Protein AF-A0AA41VRM0-F1 (afdb_monomer)

Nearest PDB structures (foldseek):
  5lnl-assembly3_H  TM=4.180E-01  e=9.702E+00  Haemophilus influenzae

pLDDT: mean 82.26, std 18.06, range [40.31, 97.62]

Sequence (92 aa):
NKVAGSFHFAPGKSFHQSGISLFDLLASFQTESYNISHTINHLSFGEEFPGAYNPLDGAHWKQPTAGVYQYFIKVVPTIYTNIRGRKINTNQ

Mean predicted aligned error: 8.57 Å

InterPro domains:
  IPR012936 Endoplasmic reticulum vesicle transporter, C-terminal [PF07970] (1-92)
  IPR045888 Endoplasmic reticulum vesicle transporter [PTHR10984] (1-92)

Secondary structure (DSSP, 8-state):
--SS------SS-----TTS-HHHHHHHH--S-----EEE-----SS--TT---TTTTEEE--SSS----------EEEEE-TT--EEEEE-

Solvent-accessible surface area (backbone atoms only — not comparable to full-atom values): 6563 Å² total; per-residue (Å²): 133,99,66,94,82,85,86,85,89,76,92,79,85,89,67,92,62,84,99,51,70,55,60,74,57,48,73,76,67,59,94,63,85,54,79,74,48,48,65,39,73,70,64,85,56,79,53,88,57,93,86,70,75,50,95,51,46,64,40,70,48,85,48,96,58,70,84,87,89,86,85,90,80,76,84,41,84,43,73,49,66,48,100,84,67,55,72,44,73,27,47,81

Structure (mmCIF, N/CA/C/O backbone):
data_AF-A0AA41VRM0-F1
#
_entry.id   AF-A0AA41VRM0-F1
#
loop_
_atom_site.group_PDB
_atom_site.id
_atom_site.type_symbol
_atom_site.label_atom_id
_atom_site.label_alt_id
_atom_site.label_comp_id
_atom_site.label_asym_id
_atom_site.label_entity_id
_atom_site.label_seq_id
_atom_site.pdbx_PDB_ins_code
_atom_site.Cartn_x
_atom_site.Cartn_y
_atom_site.Cartn_z
_atom_site.occupancy
_atom_site.B_iso_or_equiv
_atom_site.auth_seq_id
_atom_site.auth_comp_id
_atom_site.auth_asym_id
_atom_site.auth_atom_id
_atom_site.pdbx_PDB_model_num
ATOM 1 N N . ASN A 1 1 ? 10.009 7.723 10.488 1.00 81.44 1 ASN A N 1
ATOM 2 C CA . ASN A 1 1 ? 9.179 8.952 10.481 1.00 81.44 1 ASN A CA 1
ATOM 3 C C . 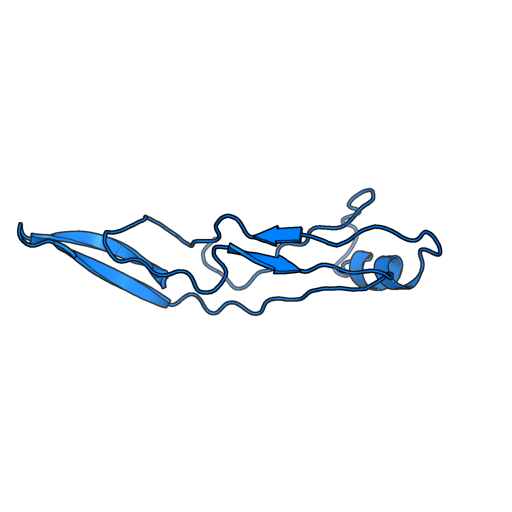ASN A 1 1 ? 7.841 8.679 9.814 1.00 81.44 1 ASN A C 1
ATOM 5 O O . ASN A 1 1 ? 7.830 7.949 8.834 1.00 81.44 1 ASN A O 1
ATOM 9 N N . LYS A 1 2 ? 6.738 9.241 10.334 1.00 89.69 2 LYS A N 1
ATOM 10 C CA . LYS A 1 2 ? 5.404 9.223 9.697 1.00 89.69 2 LYS A CA 1
ATOM 11 C C . LYS A 1 2 ? 5.173 10.559 8.987 1.00 89.69 2 LYS A C 1
ATOM 13 O O . LYS A 1 2 ? 4.473 11.427 9.492 1.00 89.69 2 LYS A O 1
ATOM 18 N N . VAL A 1 3 ? 5.871 10.749 7.877 1.00 93.75 3 VAL A N 1
ATOM 19 C CA . VAL A 1 3 ? 5.858 11.981 7.076 1.00 93.75 3 VAL A CA 1
ATOM 20 C C . VAL A 1 3 ? 5.741 11.607 5.605 1.00 93.75 3 VAL A C 1
ATOM 22 O O . VAL A 1 3 ? 5.986 10.453 5.251 1.00 93.75 3 VAL A O 1
ATOM 25 N N . ALA A 1 4 ? 5.371 12.566 4.757 1.00 93.12 4 ALA A N 1
ATOM 26 C CA . ALA A 1 4 ? 5.361 12.358 3.315 1.00 93.12 4 ALA A CA 1
ATOM 27 C C . ALA A 1 4 ? 6.743 11.890 2.829 1.00 93.12 4 ALA A C 1
ATOM 29 O O . ALA A 1 4 ? 7.775 12.398 3.273 1.00 93.12 4 ALA A O 1
ATOM 30 N N . GLY A 1 5 ? 6.754 10.914 1.927 1.00 91.38 5 GLY A N 1
ATOM 31 C CA . GLY A 1 5 ? 7.977 10.312 1.417 1.00 91.38 5 GLY A CA 1
ATOM 32 C C . GLY A 1 5 ? 7.711 9.447 0.194 1.00 91.38 5 GLY A C 1
ATOM 33 O O . GLY A 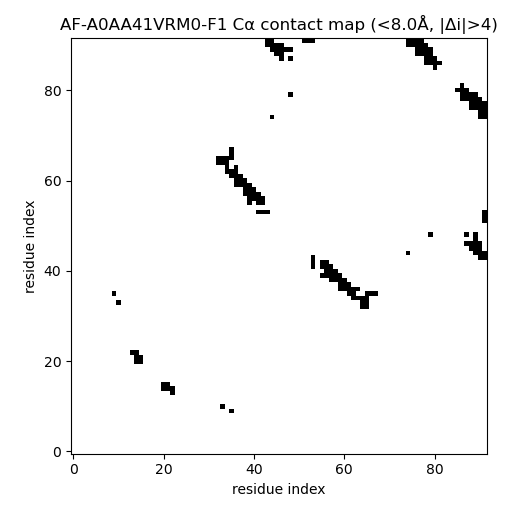1 5 ? 6.565 9.234 -0.198 1.00 91.38 5 GLY A O 1
ATOM 34 N N . SER A 1 6 ? 8.790 8.959 -0.408 1.00 90.69 6 SER A N 1
ATOM 35 C CA . SER A 1 6 ? 8.746 8.018 -1.523 1.00 90.69 6 SER A CA 1
ATOM 36 C C . SER A 1 6 ? 9.831 6.962 -1.349 1.00 90.69 6 SER A C 1
ATOM 38 O O . SER A 1 6 ? 10.862 7.213 -0.723 1.00 90.69 6 SER A O 1
ATOM 40 N N . PHE A 1 7 ? 9.585 5.779 -1.896 1.00 88.00 7 PHE A N 1
ATOM 41 C CA . PHE A 1 7 ? 10.598 4.756 -2.108 1.00 88.00 7 PHE A CA 1
ATOM 42 C C . PHE A 1 7 ? 10.569 4.379 -3.585 1.00 88.00 7 PHE A C 1
ATOM 44 O O . PHE A 1 7 ? 9.530 4.478 -4.237 1.00 88.00 7 PHE A O 1
ATOM 51 N N . HIS A 1 8 ? 11.719 3.970 -4.107 1.00 86.19 8 HIS A N 1
ATOM 52 C CA . HIS A 1 8 ? 11.900 3.707 -5.529 1.00 86.19 8 HIS A CA 1
ATOM 53 C C . HIS A 1 8 ? 12.586 2.358 -5.709 1.00 86.19 8 HIS A C 1
ATOM 55 O O . HIS A 1 8 ? 13.545 2.051 -5.001 1.00 86.19 8 HIS A O 1
ATOM 61 N N . PHE A 1 9 ? 12.103 1.578 -6.672 1.00 84.94 9 PHE A N 1
ATOM 62 C CA . PHE A 1 9 ? 12.755 0.369 -7.162 1.00 84.94 9 PHE A CA 1
ATOM 63 C C . PHE A 1 9 ? 13.147 0.609 -8.615 1.00 84.94 9 PHE A C 1
ATOM 65 O O . PHE A 1 9 ? 12.269 0.799 -9.452 1.00 84.94 9 PHE A O 1
ATOM 72 N N . ALA A 1 10 ? 14.438 0.583 -8.932 1.00 78.12 10 ALA A N 1
ATOM 73 C CA . ALA A 1 10 ? 14.879 0.443 -10.317 1.00 78.12 10 ALA A CA 1
ATOM 74 C C . ALA A 1 10 ? 16.316 -0.096 -10.395 1.00 78.12 10 ALA A C 1
ATOM 76 O O . ALA A 1 10 ? 17.024 -0.133 -9.382 1.00 78.12 10 ALA A O 1
ATOM 77 N N . PRO A 1 11 ? 16.728 -0.577 -11.577 1.00 69.62 11 PRO A N 1
ATOM 78 C CA . PRO A 1 11 ? 18.041 -1.166 -11.774 1.00 69.62 11 PRO A CA 1
ATOM 79 C C . PRO A 1 11 ? 19.143 -0.098 -11.724 1.00 69.62 11 PRO A C 1
ATOM 81 O O . PRO A 1 11 ? 18.966 1.025 -12.185 1.00 69.62 11 PRO A O 1
ATOM 84 N N . GLY A 1 12 ? 20.307 -0.463 -11.181 1.00 64.25 12 GLY A N 1
ATOM 85 C CA . GLY A 1 12 ? 21.489 0.402 -11.132 1.00 64.25 12 GLY A CA 1
ATOM 86 C C . GLY A 1 12 ? 21.911 0.814 -9.720 1.00 64.25 12 GLY A C 1
ATOM 87 O O . GLY A 1 12 ? 21.339 0.393 -8.717 1.00 64.25 12 GLY A O 1
ATOM 88 N N . LYS A 1 13 ? 22.982 1.612 -9.634 1.00 54.09 13 LYS A N 1
ATOM 89 C CA . LYS A 1 13 ? 23.513 2.109 -8.356 1.00 54.09 13 LYS A CA 1
ATOM 90 C C . LYS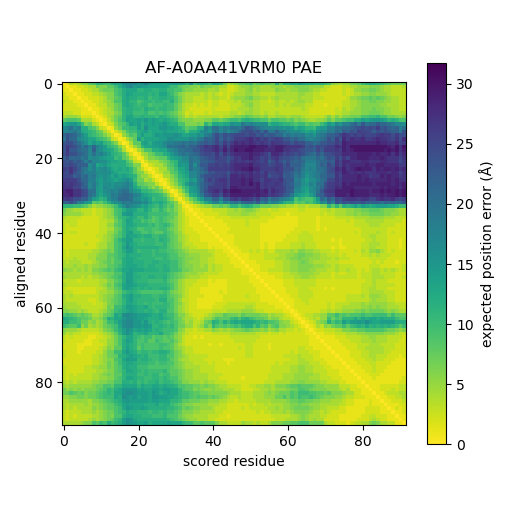 A 1 13 ? 22.734 3.346 -7.918 1.00 54.09 13 LYS A C 1
ATOM 92 O O . LYS A 1 13 ? 22.651 4.322 -8.658 1.00 54.09 13 LYS A O 1
ATOM 97 N N . SER A 1 14 ? 22.230 3.331 -6.690 1.00 52.50 14 SER A N 1
ATOM 98 C CA . SER A 1 14 ? 21.624 4.497 -6.050 1.00 52.50 14 SER A CA 1
ATOM 99 C C . SER A 1 14 ? 22.696 5.552 -5.743 1.00 52.50 14 SER A C 1
ATOM 101 O O . SER A 1 14 ? 23.542 5.333 -4.875 1.00 52.50 14 SER A O 1
ATOM 103 N N . PHE A 1 15 ? 22.662 6.693 -6.437 1.00 46.75 15 PHE A N 1
ATOM 104 C CA . PHE A 1 15 ? 23.472 7.873 -6.117 1.00 46.75 15 PHE A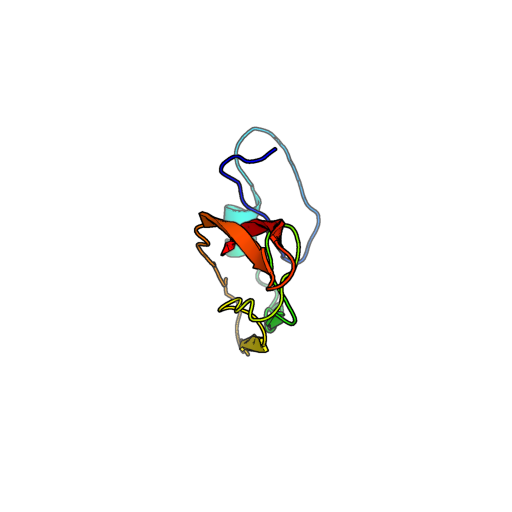 CA 1
ATOM 105 C C . PHE A 1 15 ? 22.607 8.910 -5.401 1.00 46.75 15 PHE A C 1
ATOM 107 O O . PHE A 1 15 ? 21.646 9.426 -5.964 1.00 46.75 15 PHE A O 1
ATOM 114 N N . HIS A 1 16 ? 22.958 9.225 -4.156 1.00 49.59 16 HIS A N 1
ATOM 115 C CA . HIS A 1 16 ? 22.319 10.281 -3.379 1.00 49.59 16 HIS A CA 1
ATOM 116 C C . HIS A 1 16 ? 23.281 11.468 -3.279 1.00 49.59 16 HIS A C 1
ATOM 118 O O . HIS A 1 16 ? 24.098 11.536 -2.361 1.00 49.59 16 HIS A O 1
ATOM 124 N N . GLN A 1 17 ? 23.211 12.395 -4.236 1.00 40.31 17 GLN A N 1
ATOM 125 C CA . GLN A 1 17 ? 23.969 13.644 -4.181 1.00 40.31 17 GLN A CA 1
ATOM 126 C C . GLN A 1 17 ? 23.036 14.832 -4.442 1.00 40.31 17 GLN A C 1
ATOM 128 O O . GLN A 1 17 ? 22.439 14.950 -5.506 1.00 40.31 17 GLN A O 1
ATOM 133 N N . SER A 1 18 ? 22.932 15.710 -3.437 1.00 46.06 18 SER A N 1
ATOM 134 C 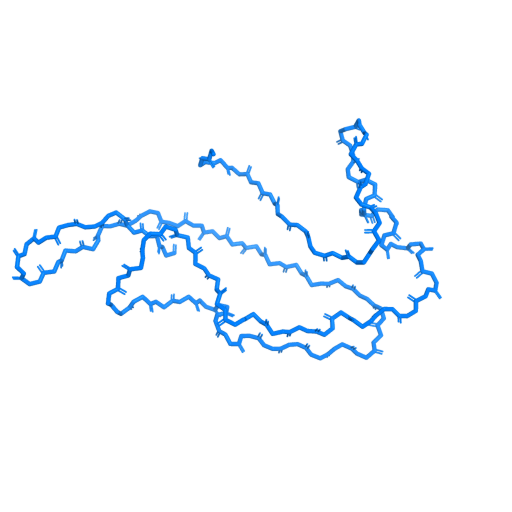CA . SER A 1 18 ? 22.397 17.081 -3.521 1.00 46.06 18 SER A CA 1
ATOM 135 C C . SER A 1 18 ? 20.976 17.253 -4.085 1.00 46.06 18 SER A C 1
ATOM 137 O O . SER A 1 18 ? 20.795 17.803 -5.165 1.00 46.06 18 SER A O 1
ATOM 139 N N . GLY A 1 19 ? 19.960 16.865 -3.301 1.00 50.56 19 GLY A N 1
ATOM 140 C CA . GLY A 1 19 ? 18.595 17.430 -3.366 1.00 50.56 19 GLY A CA 1
ATOM 141 C C . GLY A 1 19 ? 17.761 17.137 -4.619 1.00 50.56 19 GLY A C 1
ATOM 142 O O . GLY A 1 19 ? 16.578 17.463 -4.643 1.00 50.56 19 GLY A O 1
ATOM 143 N N . ILE A 1 20 ? 18.345 16.496 -5.627 1.00 52.03 20 ILE A N 1
ATOM 144 C CA . ILE A 1 20 ? 17.694 16.044 -6.852 1.00 52.03 20 ILE A CA 1
ATOM 145 C C . ILE A 1 20 ? 17.966 14.547 -6.947 1.00 52.03 20 ILE A C 1
ATOM 147 O O . ILE A 1 20 ? 19.120 14.116 -6.972 1.00 52.03 20 ILE A O 1
ATOM 151 N N . SER A 1 21 ? 16.909 13.736 -6.984 1.00 50.69 21 SER A N 1
ATOM 152 C CA . SER A 1 21 ? 17.063 12.320 -7.304 1.00 50.69 21 SER A CA 1
ATOM 153 C C . SER A 1 21 ? 17.438 12.217 -8.781 1.00 50.69 21 SER A C 1
ATOM 155 O O . SER A 1 21 ? 16.577 12.276 -9.654 1.00 50.69 21 SER A O 1
ATOM 157 N N . LEU A 1 22 ? 18.733 12.066 -9.071 1.00 49.00 22 LEU A N 1
ATOM 158 C CA . LEU A 1 22 ? 19.263 11.825 -10.424 1.00 49.00 22 LEU A CA 1
ATOM 159 C C . LEU A 1 22 ? 18.646 10.584 -11.094 1.00 49.00 22 LEU A C 1
ATOM 161 O O . LEU A 1 22 ? 18.824 10.371 -12.288 1.00 49.00 22 LEU A O 1
ATOM 165 N N . PHE A 1 23 ? 17.915 9.778 -10.330 1.00 53.47 23 PHE A N 1
ATOM 166 C CA . PHE A 1 23 ? 17.145 8.636 -10.789 1.00 53.47 23 PHE A CA 1
ATOM 167 C C . PHE A 1 23 ? 16.057 9.003 -11.802 1.00 53.47 23 PHE A C 1
ATOM 169 O O . PHE A 1 23 ? 15.897 8.292 -12.787 1.00 53.47 23 PHE A O 1
ATOM 176 N N . ASP A 1 24 ? 15.371 10.133 -11.601 1.00 51.44 24 ASP A N 1
ATOM 177 C CA . ASP A 1 24 ? 14.299 10.596 -12.498 1.00 51.44 24 ASP A CA 1
ATOM 178 C C . ASP A 1 24 ? 14.863 10.991 -13.876 1.00 51.44 24 ASP A C 1
ATOM 180 O O . ASP A 1 24 ? 14.247 10.791 -14.919 1.00 51.44 24 ASP A O 1
ATOM 184 N N . LEU A 1 25 ? 16.110 11.476 -13.886 1.00 48.53 25 LEU A N 1
ATOM 185 C CA . LEU A 1 25 ? 16.864 11.765 -15.103 1.00 48.53 25 LEU A CA 1
ATOM 186 C C . LEU A 1 25 ? 17.462 10.490 -15.710 1.00 48.53 25 LEU A C 1
ATOM 188 O O . LEU A 1 25 ? 17.283 10.243 -16.894 1.00 48.53 25 LEU A O 1
ATOM 192 N N . LEU A 1 26 ? 18.133 9.629 -14.946 1.00 51.69 26 LEU A N 1
ATOM 193 C CA . LEU A 1 26 ? 18.818 8.454 -15.507 1.00 51.69 26 LEU A CA 1
ATOM 194 C C . LEU A 1 26 ? 17.868 7.348 -15.986 1.00 51.69 26 LEU A C 1
ATOM 196 O O . LEU A 1 26 ? 18.210 6.655 -16.944 1.00 51.69 26 LEU A O 1
ATOM 200 N N . ALA A 1 27 ? 16.668 7.232 -15.407 1.00 53.66 27 ALA A N 1
ATOM 201 C CA . ALA A 1 27 ? 15.614 6.361 -15.931 1.00 53.66 27 ALA A CA 1
ATOM 202 C C . ALA A 1 27 ? 15.195 6.753 -17.363 1.00 53.66 27 ALA A C 1
ATOM 204 O O . ALA A 1 27 ? 14.799 5.891 -18.143 1.00 53.66 27 ALA A O 1
ATOM 205 N N . SER A 1 28 ? 15.342 8.032 -17.732 1.00 49.91 28 SER A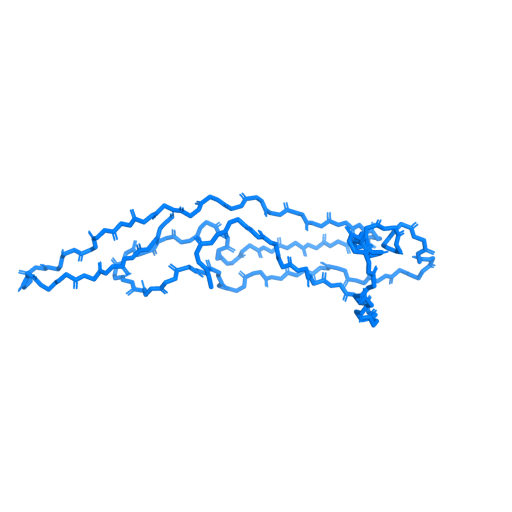 N 1
ATOM 206 C CA . SER A 1 28 ? 15.096 8.519 -19.096 1.00 49.91 28 SER A CA 1
ATOM 207 C C . SER A 1 28 ? 16.270 8.297 -20.068 1.00 49.91 28 SER A C 1
ATOM 209 O O . SER A 1 28 ? 16.068 8.365 -21.278 1.00 49.91 28 SER A O 1
ATOM 211 N N . PHE A 1 29 ? 17.480 7.994 -19.569 1.00 48.94 29 PHE A N 1
ATOM 212 C CA . PHE A 1 29 ? 18.725 7.991 -20.359 1.00 48.94 29 PHE A CA 1
ATOM 213 C C . PHE A 1 29 ? 19.410 6.624 -20.527 1.00 48.94 29 PHE A C 1
ATOM 215 O O . PHE A 1 29 ? 20.450 6.560 -21.182 1.00 48.94 29 PHE A O 1
ATOM 222 N N . GLN A 1 30 ? 18.869 5.522 -19.996 1.00 53.22 30 GLN A N 1
ATOM 223 C CA . GLN A 1 30 ? 19.457 4.197 -20.228 1.00 53.22 30 GLN A CA 1
ATOM 224 C C . GLN A 1 30 ? 18.752 3.447 -21.358 1.00 53.22 30 GLN A C 1
ATOM 226 O O . GLN A 1 30 ? 17.654 2.918 -21.227 1.00 53.22 30 GLN A O 1
ATOM 231 N N . THR A 1 31 ? 19.470 3.394 -22.473 1.00 52.19 31 THR A N 1
ATOM 232 C CA . THR A 1 31 ? 19.224 2.692 -23.738 1.00 52.19 31 THR A CA 1
ATOM 233 C C . THR A 1 31 ? 19.274 1.158 -23.639 1.00 52.19 31 THR A C 1
ATOM 235 O O . THR A 1 31 ? 19.346 0.481 -24.659 1.00 52.19 31 THR A O 1
ATOM 238 N N . GLU A 1 32 ? 19.236 0.600 -22.429 1.00 56.75 32 GLU A N 1
ATOM 239 C CA . GLU A 1 32 ? 19.212 -0.838 -22.154 1.00 56.75 32 GLU A CA 1
ATOM 240 C C . GLU A 1 32 ? 17.781 -1.223 -21.751 1.00 56.75 32 GLU A C 1
ATOM 242 O O . GLU A 1 32 ? 17.204 -0.663 -20.817 1.00 56.75 32 GLU A O 1
ATOM 247 N N . SER A 1 33 ? 17.162 -2.158 -22.472 1.00 66.44 33 SER A N 1
ATOM 248 C CA . SER A 1 33 ? 15.795 -2.592 -22.182 1.00 66.44 33 SER A CA 1
ATOM 249 C C . SER A 1 33 ? 15.757 -3.409 -20.886 1.00 66.44 33 SER A C 1
ATOM 251 O O . SER A 1 33 ? 15.999 -4.618 -20.899 1.00 66.44 33 SER A O 1
ATOM 253 N N . TYR A 1 34 ? 15.447 -2.772 -19.759 1.00 73.31 34 TYR A N 1
ATOM 254 C CA . TYR A 1 34 ? 15.236 -3.477 -18.496 1.00 73.31 34 TYR A CA 1
ATOM 255 C C . TYR A 1 34 ? 13.798 -3.976 -18.370 1.00 73.31 34 TYR A C 1
ATOM 257 O O . TYR A 1 34 ? 12.839 -3.273 -18.693 1.00 73.31 34 TYR A O 1
ATOM 265 N N . ASN A 1 35 ? 13.644 -5.198 -17.858 1.00 81.56 35 ASN A N 1
ATOM 266 C CA . ASN A 1 35 ? 12.332 -5.749 -17.552 1.00 81.56 35 ASN A CA 1
ATOM 267 C C . ASN A 1 35 ? 11.836 -5.191 -16.211 1.00 81.56 35 ASN A C 1
ATOM 269 O O . ASN A 1 35 ? 12.340 -5.569 -15.156 1.00 81.56 35 ASN A O 1
ATOM 273 N N . ILE A 1 36 ? 10.836 -4.312 -16.266 1.00 87.62 36 ILE A N 1
ATOM 274 C CA . ILE A 1 36 ? 10.185 -3.714 -15.087 1.00 87.62 36 ILE A CA 1
ATOM 275 C C . ILE A 1 36 ? 8.873 -4.422 -14.702 1.00 87.62 36 ILE A C 1
ATOM 277 O O . ILE A 1 36 ? 8.093 -3.906 -13.896 1.00 87.62 36 ILE A O 1
ATOM 281 N N . SER A 1 37 ? 8.589 -5.578 -15.311 1.00 92.12 37 SER A N 1
ATOM 282 C CA . SER A 1 37 ? 7.431 -6.395 -14.945 1.00 92.12 37 SER A CA 1
ATOM 283 C C . SER A 1 37 ? 7.541 -6.805 -13.481 1.00 92.12 37 SER A C 1
ATOM 285 O O . SER A 1 37 ? 8.600 -7.253 -13.039 1.00 92.12 37 SER A O 1
ATOM 287 N N . HIS A 1 38 ? 6.458 -6.672 -12.726 1.00 93.75 38 HIS A N 1
ATOM 288 C CA . HIS A 1 38 ? 6.471 -6.943 -11.295 1.00 93.75 38 HIS A CA 1
ATOM 289 C C . HIS A 1 38 ? 5.117 -7.439 -10.797 1.00 93.75 38 HIS A C 1
ATOM 291 O O . HIS A 1 38 ? 4.074 -7.208 -11.408 1.00 93.75 38 HIS A O 1
ATOM 297 N N . THR A 1 39 ? 5.164 -8.107 -9.648 1.00 97.62 39 THR A N 1
ATOM 298 C CA . THR A 1 39 ? 3.995 -8.445 -8.842 1.00 97.62 39 THR A CA 1
ATOM 299 C C . THR A 1 39 ? 4.174 -7.810 -7.473 1.00 97.62 39 THR A C 1
ATOM 301 O O . THR A 1 39 ? 5.187 -8.043 -6.810 1.00 97.62 39 THR A O 1
ATOM 304 N N . ILE A 1 40 ? 3.199 -7.021 -7.037 1.00 97.62 40 ILE A N 1
ATOM 305 C CA . ILE A 1 40 ? 3.119 -6.552 -5.657 1.00 97.62 40 ILE A CA 1
ATOM 306 C C . ILE A 1 40 ? 2.458 -7.677 -4.868 1.00 97.62 40 ILE A C 1
ATOM 308 O O . ILE A 1 40 ? 1.242 -7.812 -4.864 1.00 97.62 40 ILE A O 1
ATOM 312 N N . ASN A 1 41 ? 3.263 -8.542 -4.248 1.00 97.50 41 ASN A N 1
ATOM 313 C CA . ASN A 1 41 ? 2.717 -9.662 -3.474 1.00 97.50 41 ASN A CA 1
ATOM 314 C C . ASN A 1 41 ? 1.913 -9.158 -2.273 1.00 97.50 41 ASN A C 1
ATOM 316 O O . ASN A 1 41 ? 0.818 -9.646 -2.016 1.00 97.50 41 ASN A O 1
ATOM 320 N N . HIS A 1 42 ? 2.470 -8.180 -1.559 1.00 96.56 42 HIS A N 1
ATOM 321 C CA . HIS A 1 42 ? 1.827 -7.541 -0.427 1.00 96.56 42 HIS A CA 1
ATOM 322 C C . HIS A 1 42 ? 2.432 -6.155 -0.182 1.00 96.56 42 HIS A C 1
ATOM 324 O O . HIS A 1 42 ? 3.660 -6.011 -0.207 1.00 96.56 42 HIS A O 1
ATOM 330 N N . LEU A 1 43 ? 1.593 -5.148 0.062 1.00 95.44 43 LEU A N 1
ATOM 331 C CA . LEU A 1 43 ? 2.022 -3.813 0.477 1.00 95.44 43 LEU A CA 1
ATOM 332 C C . LEU A 1 43 ? 1.056 -3.237 1.513 1.00 95.44 43 LEU A C 1
ATOM 334 O O . LEU A 1 43 ? -0.071 -2.871 1.192 1.00 95.44 43 LEU A O 1
ATOM 338 N N . SER A 1 44 ? 1.537 -3.083 2.743 1.00 95.44 44 SER A N 1
ATOM 339 C CA . SER A 1 44 ? 0.756 -2.585 3.874 1.00 95.44 44 SER A CA 1
ATOM 340 C C . SER A 1 44 ? 1.526 -1.546 4.689 1.00 95.44 44 SER A C 1
ATOM 342 O O . SER A 1 44 ? 2.746 -1.394 4.579 1.00 95.44 44 SER A O 1
ATOM 344 N N . PHE A 1 45 ? 0.792 -0.799 5.515 1.00 94.75 45 PHE A N 1
ATOM 345 C CA . PHE A 1 45 ? 1.353 0.198 6.421 1.00 94.75 45 PHE A CA 1
ATOM 346 C C . PHE A 1 45 ? 0.881 -0.078 7.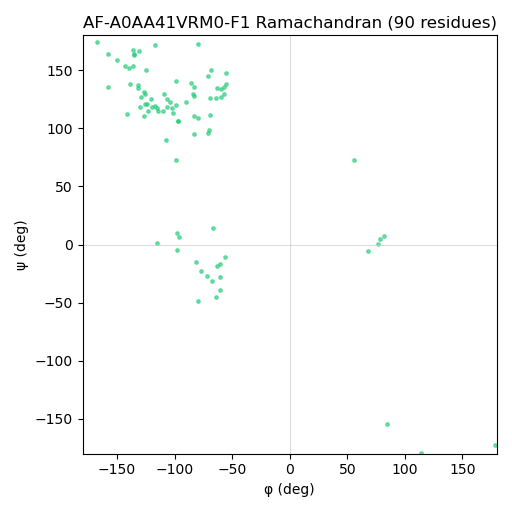851 1.00 94.75 45 PHE A C 1
ATOM 348 O O . PHE A 1 45 ? -0.307 -0.008 8.153 1.00 94.75 45 PHE A O 1
ATOM 355 N N . GLY A 1 46 ? 1.821 -0.305 8.768 1.00 92.12 46 GLY A N 1
ATOM 356 C CA . GLY A 1 46 ? 1.524 -0.555 10.182 1.00 92.12 46 GLY A CA 1
ATOM 357 C C . GLY A 1 46 ? 1.190 -2.012 10.493 1.00 92.12 46 GLY A C 1
ATOM 358 O O . GLY A 1 46 ? 1.681 -2.915 9.828 1.00 92.12 46 GLY A O 1
ATOM 359 N N . GLU A 1 47 ? 0.427 -2.228 11.564 1.00 91.94 47 GLU A N 1
ATOM 360 C CA . GLU A 1 47 ? 0.100 -3.568 12.060 1.00 91.94 47 GLU A CA 1
ATOM 361 C C . GLU A 1 47 ? -1.090 -4.166 11.297 1.00 91.94 47 GLU A C 1
ATOM 363 O O . GLU A 1 47 ? -2.099 -3.489 11.075 1.00 91.94 47 GLU A O 1
ATOM 368 N N . GLU A 1 48 ? -0.973 -5.437 10.910 1.00 91.94 48 GLU A N 1
ATOM 369 C CA . GLU A 1 48 ? -2.055 -6.173 10.258 1.00 91.94 48 GLU A CA 1
ATOM 370 C C . GLU A 1 48 ? -3.224 -6.437 11.212 1.00 91.94 48 GLU A C 1
ATOM 372 O O . GLU A 1 48 ? -3.067 -6.618 12.423 1.00 91.94 48 GLU A O 1
ATOM 377 N N . PHE A 1 49 ? -4.426 -6.509 10.646 1.00 93.69 49 PHE A N 1
ATOM 378 C CA . PHE A 1 49 ? -5.641 -6.817 11.386 1.00 93.69 49 PHE A CA 1
ATOM 379 C C . PHE A 1 49 ? -6.594 -7.683 10.549 1.00 93.69 49 PHE A C 1
ATOM 381 O O . PHE A 1 49 ? -6.566 -7.630 9.317 1.00 93.69 49 PHE A O 1
ATOM 388 N N . PRO A 1 50 ? -7.460 -8.489 11.192 1.00 93.62 50 PRO A N 1
ATOM 389 C CA . PRO A 1 50 ? -8.441 -9.297 10.476 1.00 93.62 50 PRO A CA 1
ATOM 390 C C . PRO A 1 50 ? -9.350 -8.447 9.583 1.00 93.62 50 PRO A C 1
ATOM 392 O O . PRO A 1 50 ? -9.952 -7.481 10.048 1.00 93.62 50 PRO A O 1
ATOM 395 N N . GLY A 1 51 ? -9.475 -8.842 8.315 1.00 91.44 51 GLY A N 1
ATOM 396 C CA . GLY A 1 51 ? -10.282 -8.126 7.325 1.00 91.44 51 GLY A CA 1
ATOM 397 C C . GLY A 1 51 ? -9.588 -6.921 6.686 1.00 91.44 51 GLY A C 1
ATOM 398 O O . GLY A 1 51 ? -10.247 -6.189 5.951 1.00 91.44 51 GLY A O 1
ATOM 399 N N . ALA A 1 52 ? -8.292 -6.705 6.942 1.00 93.62 52 ALA A N 1
ATOM 400 C CA . ALA A 1 52 ? -7.508 -5.720 6.206 1.00 93.62 52 ALA A CA 1
ATOM 401 C C . ALA A 1 52 ? -7.541 -6.017 4.699 1.00 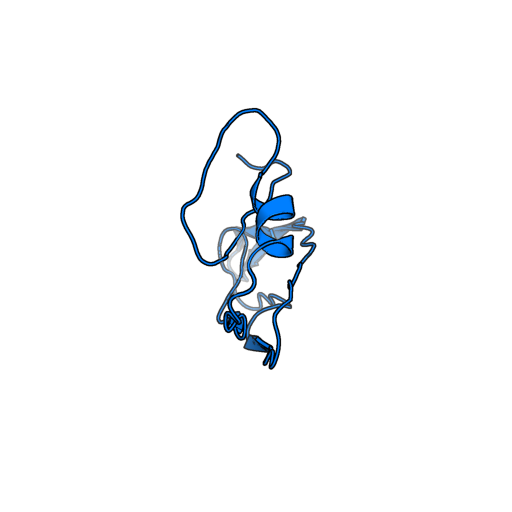93.62 52 ALA A C 1
ATOM 403 O O . ALA A 1 52 ? -7.380 -7.162 4.274 1.00 93.62 52 ALA A O 1
ATOM 404 N N . TYR A 1 53 ? -7.739 -4.969 3.904 1.00 94.31 53 TYR A N 1
ATOM 405 C CA . TYR A 1 53 ? -7.726 -5.028 2.449 1.00 94.31 53 TYR A CA 1
ATOM 406 C C . TYR A 1 53 ? -6.743 -3.982 1.928 1.00 94.31 53 TYR A C 1
ATOM 408 O O . TYR A 1 53 ? -7.008 -2.785 2.038 1.00 94.31 53 TYR A O 1
ATOM 416 N N . ASN A 1 54 ? -5.619 -4.426 1.362 1.00 96.06 54 ASN A N 1
ATOM 417 C CA . ASN A 1 54 ? -4.671 -3.531 0.706 1.00 96.06 54 ASN A CA 1
ATOM 418 C C . ASN A 1 54 ? -4.910 -3.582 -0.812 1.00 96.06 54 ASN A C 1
ATOM 420 O O . ASN A 1 54 ? -4.758 -4.647 -1.412 1.00 96.06 54 ASN A O 1
ATOM 424 N N . PRO A 1 55 ? -5.248 -2.458 -1.468 1.00 96.25 55 PRO A N 1
ATOM 425 C CA . PRO A 1 55 ? -5.662 -2.466 -2.875 1.00 96.25 55 PRO A CA 1
ATOM 426 C C . PRO A 1 55 ? -4.608 -2.946 -3.879 1.00 96.25 55 PRO A C 1
ATOM 428 O O . PRO A 1 55 ? -4.950 -3.242 -5.020 1.00 96.25 55 PRO A O 1
ATOM 431 N N . LEU A 1 56 ? -3.331 -2.954 -3.489 1.00 97.00 56 LEU A N 1
ATOM 432 C CA . LEU A 1 56 ? -2.219 -3.338 -4.357 1.00 97.00 56 LEU A CA 1
ATOM 433 C C . LEU A 1 56 ? -1.778 -4.792 -4.160 1.00 97.00 56 LEU A C 1
ATOM 435 O O . LEU A 1 56 ? -0.930 -5.258 -4.917 1.00 97.00 56 LEU A O 1
ATOM 439 N N . ASP A 1 57 ? -2.343 -5.517 -3.193 1.00 97.12 57 ASP A N 1
ATOM 440 C CA . ASP A 1 57 ? -1.994 -6.919 -2.971 1.00 97.12 57 ASP A CA 1
ATOM 441 C C . ASP A 1 57 ? -2.396 -7.764 -4.190 1.00 97.12 57 ASP A C 1
ATOM 443 O O . ASP A 1 57 ? -3.532 -7.728 -4.664 1.00 97.12 57 ASP A O 1
ATOM 447 N N . GLY A 1 58 ? -1.434 -8.511 -4.727 1.00 97.56 58 GLY A N 1
ATOM 448 C CA . GLY A 1 58 ? -1.589 -9.314 -5.939 1.00 97.56 58 GLY A CA 1
ATOM 449 C C . GLY A 1 58 ? -1.554 -8.524 -7.251 1.00 97.56 58 GLY A C 1
ATOM 450 O O . GLY A 1 58 ? -1.669 -9.139 -8.314 1.00 97.56 58 GLY A O 1
ATOM 451 N N . ALA A 1 59 ? -1.375 -7.197 -7.225 1.00 97.25 59 ALA A N 1
ATOM 452 C CA . ALA A 1 59 ? -1.286 -6.405 -8.449 1.00 97.25 59 ALA A CA 1
ATOM 453 C C . ALA A 1 59 ? -0.107 -6.887 -9.308 1.00 97.25 59 ALA A C 1
ATOM 455 O O . ALA A 1 59 ? 1.027 -6.973 -8.835 1.00 97.25 59 ALA A O 1
ATOM 456 N N . HIS A 1 60 ? -0.376 -7.199 -10.575 1.00 97.12 60 HIS A N 1
ATOM 457 C CA . HIS A 1 60 ? 0.607 -7.747 -11.502 1.00 97.12 60 HIS A CA 1
ATOM 458 C C . HIS A 1 60 ? 0.665 -6.923 -12.780 1.00 97.12 60 HIS A C 1
ATOM 460 O O . HIS A 1 60 ? -0.358 -6.675 -13.420 1.00 97.12 60 HIS A O 1
ATOM 466 N N . TRP A 1 61 ? 1.880 -6.567 -13.181 1.00 95.00 61 TRP A N 1
ATOM 467 C CA . TRP A 1 61 ? 2.135 -5.800 -14.387 1.00 95.00 61 TRP A CA 1
ATOM 468 C C . TRP A 1 61 ? 3.198 -6.479 -15.228 1.00 95.00 61 TRP A C 1
ATOM 470 O O . TRP A 1 61 ? 4.303 -6.761 -14.758 1.00 95.00 61 TRP A O 1
ATOM 480 N N . LYS A 1 62 ? 2.863 -6.705 -16.497 1.00 93.88 62 LYS A N 1
ATOM 481 C CA . LYS A 1 62 ? 3.798 -7.171 -17.512 1.00 93.88 62 LYS A CA 1
ATOM 482 C C . LYS A 1 62 ? 4.123 -6.014 -18.439 1.00 93.88 62 LYS A C 1
ATOM 484 O O . LYS A 1 62 ? 3.240 -5.518 -19.133 1.00 93.88 62 LYS A O 1
ATOM 489 N N . GLN A 1 63 ? 5.391 -5.639 -18.476 1.00 87.19 63 GLN A N 1
ATOM 490 C CA . GLN A 1 63 ? 5.877 -4.550 -19.301 1.00 87.19 63 GLN A CA 1
ATOM 491 C C . GLN A 1 63 ? 6.823 -5.094 -20.388 1.00 87.19 63 GLN A C 1
ATOM 493 O O . GLN A 1 63 ? 7.903 -5.589 -20.063 1.00 87.19 63 GLN A O 1
ATOM 498 N N . PRO A 1 64 ? 6.451 -4.987 -21.679 1.00 79.00 64 PRO A N 1
ATOM 499 C CA . PRO A 1 64 ? 7.290 -5.435 -22.795 1.00 79.00 64 PRO A CA 1
ATOM 500 C C . PRO A 1 64 ? 8.454 -4.492 -23.146 1.00 79.00 64 PRO A C 1
ATOM 502 O O . PRO A 1 64 ? 9.415 -4.927 -23.773 1.00 79.00 64 PRO A O 1
ATOM 505 N N . THR A 1 65 ? 8.361 -3.209 -22.789 1.00 79.25 65 THR A N 1
ATOM 506 C CA . THR A 1 65 ? 9.318 -2.149 -23.163 1.00 79.25 65 THR A CA 1
ATOM 507 C C . THR A 1 65 ? 9.754 -1.331 -21.948 1.00 79.25 65 THR A C 1
ATOM 509 O O . THR A 1 65 ? 9.118 -1.385 -20.905 1.00 79.25 65 THR A O 1
ATOM 512 N N . ALA A 1 66 ? 10.811 -0.525 -22.051 1.00 78.00 66 ALA A N 1
ATOM 513 C CA . ALA A 1 66 ? 11.191 0.369 -20.953 1.00 78.00 66 ALA A CA 1
ATOM 514 C C . ALA A 1 66 ? 10.026 1.298 -20.534 1.00 78.00 66 ALA A C 1
ATOM 516 O O . ALA A 1 66 ? 9.193 1.680 -21.361 1.00 78.00 66 ALA A O 1
ATOM 517 N N . GLY A 1 67 ? 9.955 1.638 -19.246 1.00 80.69 67 GLY A N 1
ATOM 518 C CA . GLY A 1 67 ? 8.884 2.455 -18.677 1.00 80.69 67 GLY A CA 1
ATOM 519 C C . GLY A 1 67 ? 9.020 2.652 -17.166 1.00 80.69 67 GLY A C 1
ATOM 520 O O . GLY A 1 67 ? 10.013 2.245 -16.562 1.00 80.69 67 GLY A O 1
ATOM 521 N N . VAL A 1 68 ? 8.001 3.259 -16.557 1.00 84.81 68 VAL A N 1
ATOM 522 C CA . VAL A 1 68 ? 7.921 3.505 -15.110 1.00 84.81 68 VAL A CA 1
ATOM 523 C C . VAL A 1 68 ? 6.495 3.231 -14.630 1.00 84.81 68 VAL A C 1
ATOM 525 O O . VAL A 1 68 ? 5.535 3.634 -15.284 1.00 84.81 68 VAL A O 1
ATOM 528 N N . TYR A 1 69 ? 6.361 2.578 -13.473 1.00 90.81 69 TYR A N 1
ATOM 529 C CA . TYR A 1 69 ? 5.098 2.473 -12.738 1.00 90.81 69 TYR A CA 1
ATOM 530 C C . TYR A 1 69 ? 5.179 3.310 -11.467 1.00 90.81 69 TYR A C 1
ATOM 532 O O . TYR A 1 69 ? 6.119 3.164 -10.687 1.00 90.81 69 TYR A O 1
ATOM 540 N N . GLN A 1 70 ? 4.182 4.165 -11.248 1.00 92.62 70 GLN A N 1
ATOM 541 C CA . GLN A 1 70 ? 4.120 5.045 -10.087 1.00 92.62 70 GLN A CA 1
ATOM 542 C C . GLN A 1 70 ? 2.802 4.853 -9.338 1.00 92.62 70 GLN A C 1
ATOM 544 O O . GLN A 1 70 ? 1.723 4.921 -9.924 1.00 92.62 70 GLN A O 1
ATOM 549 N N . TYR A 1 71 ? 2.905 4.644 -8.026 1.00 95.12 71 TYR A N 1
ATOM 550 C CA . TYR A 1 71 ? 1.767 4.436 -7.135 1.00 95.12 71 TYR A CA 1
ATOM 551 C C . TYR A 1 71 ? 1.702 5.565 -6.112 1.00 95.12 71 TYR A C 1
ATOM 553 O O . TYR A 1 71 ? 2.626 5.757 -5.321 1.00 95.12 71 TYR A O 1
ATOM 561 N N . PHE A 1 72 ? 0.598 6.307 -6.113 1.00 95.19 72 PHE A N 1
ATOM 562 C CA . PHE A 1 72 ? 0.330 7.343 -5.121 1.00 95.19 72 PHE A CA 1
ATOM 563 C C . PHE A 1 72 ? -0.556 6.763 -4.026 1.00 95.19 72 PHE A C 1
ATOM 565 O O . PHE A 1 72 ? -1.743 6.525 -4.237 1.00 95.19 72 PHE A O 1
ATOM 572 N N . ILE A 1 73 ? 0.034 6.518 -2.858 1.00 95.19 73 ILE A N 1
ATOM 573 C CA . ILE A 1 73 ? -0.651 5.866 -1.742 1.00 95.19 73 ILE A CA 1
ATOM 574 C C . ILE A 1 73 ? -0.952 6.902 -0.665 1.00 95.19 73 ILE A C 1
ATOM 576 O O . ILE A 1 73 ? -0.055 7.587 -0.170 1.00 95.19 73 ILE A O 1
ATOM 580 N N . LYS A 1 74 ? -2.226 6.998 -0.282 1.00 95.75 74 LYS A N 1
ATOM 581 C CA . LYS A 1 74 ? -2.672 7.787 0.866 1.00 95.75 74 LYS A CA 1
ATOM 582 C C . LYS A 1 74 ? -2.920 6.844 2.034 1.00 95.75 74 LYS A C 1
ATOM 584 O O . LYS A 1 74 ? -3.857 6.065 1.988 1.00 95.75 74 LYS A O 1
ATOM 589 N N . VAL A 1 75 ? -2.104 6.963 3.075 1.00 95.25 75 VAL A N 1
ATOM 590 C CA . VAL A 1 75 ? -2.227 6.157 4.295 1.00 95.25 75 VAL A CA 1
ATOM 591 C C . VAL A 1 75 ? -3.132 6.876 5.293 1.00 95.25 75 VAL A C 1
ATOM 593 O O . VAL A 1 75 ? -2.844 8.012 5.685 1.00 95.25 75 VAL A O 1
ATOM 596 N N . VAL A 1 76 ? -4.213 6.225 5.714 1.00 96.00 76 VAL A N 1
ATOM 597 C CA . VAL A 1 76 ? -5.178 6.738 6.691 1.00 96.00 76 VAL A CA 1
ATOM 598 C C . VAL A 1 76 ? -5.052 5.949 8.001 1.00 96.00 76 VAL A C 1
ATOM 600 O O . VAL A 1 76 ? -5.348 4.752 8.036 1.00 96.00 76 VAL A O 1
ATOM 603 N N . PRO A 1 77 ? -4.637 6.590 9.109 1.00 96.06 77 PRO A N 1
ATOM 604 C CA . PRO A 1 77 ? -4.610 5.943 10.417 1.00 96.06 77 PRO A CA 1
ATOM 605 C C . PRO A 1 77 ? -6.014 5.542 10.877 1.00 96.06 77 PRO A C 1
ATOM 60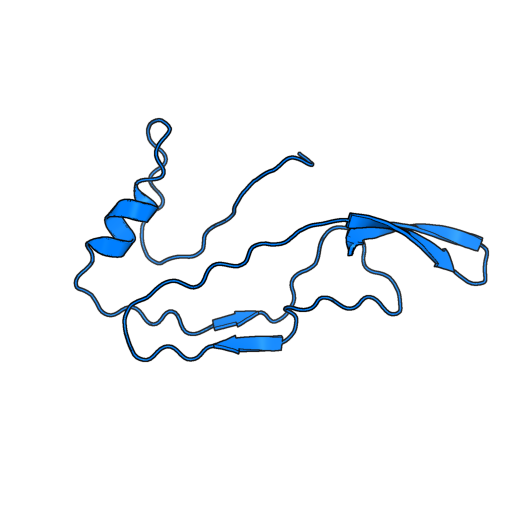7 O O . PRO A 1 77 ? -6.952 6.338 10.819 1.00 96.06 77 PRO A O 1
ATOM 610 N N . THR A 1 78 ? -6.147 4.319 11.380 1.00 95.31 78 THR A N 1
ATOM 611 C CA . THR A 1 78 ? -7.401 3.746 11.887 1.00 95.31 78 THR A CA 1
ATOM 612 C C . THR A 1 78 ? -7.165 3.013 13.213 1.00 95.31 78 THR A C 1
ATOM 614 O O . THR A 1 78 ? -6.027 2.788 13.626 1.00 95.31 78 THR A O 1
ATOM 617 N N . ILE A 1 79 ? -8.247 2.663 13.916 1.00 95.56 79 ILE A N 1
ATOM 618 C CA . ILE A 1 79 ? -8.192 1.820 15.118 1.00 95.56 79 ILE A CA 1
ATOM 619 C C . ILE A 1 79 ? -9.088 0.609 14.893 1.00 95.56 79 ILE A C 1
ATOM 621 O O . ILE A 1 79 ? -10.312 0.740 14.829 1.00 95.56 79 ILE A O 1
ATOM 625 N N . TYR A 1 80 ? -8.489 -0.576 14.837 1.00 95.81 80 TYR A N 1
ATOM 626 C CA . TYR A 1 80 ? -9.231 -1.830 14.851 1.00 95.81 80 TYR A CA 1
ATOM 627 C C . TYR A 1 80 ? -9.544 -2.233 16.295 1.00 95.81 80 TYR A C 1
ATOM 629 O O . TYR A 1 80 ? -8.650 -2.281 17.140 1.00 95.81 80 TYR A O 1
ATOM 637 N N . THR A 1 81 ? -10.810 -2.543 16.584 1.00 96.50 81 THR A N 1
ATOM 638 C CA . THR A 1 81 ? -11.245 -3.071 17.886 1.00 96.50 81 THR A CA 1
ATOM 639 C C . THR A 1 81 ? -11.865 -4.444 17.679 1.00 96.50 81 THR A C 1
ATOM 641 O O . THR A 1 81 ? -12.863 -4.568 16.974 1.00 96.50 81 THR A O 1
ATOM 644 N N . ASN A 1 82 ? -11.282 -5.483 18.280 1.00 94.06 82 ASN A N 1
ATOM 645 C CA . ASN A 1 82 ? -11.831 -6.834 18.159 1.00 94.06 82 ASN A CA 1
ATOM 646 C C . ASN A 1 82 ? -13.030 -7.060 19.100 1.00 94.06 82 ASN A C 1
ATOM 648 O O . ASN A 1 82 ? -13.295 -6.272 20.006 1.00 94.06 82 ASN A O 1
ATOM 652 N N . ILE A 1 83 ? -13.701 -8.206 18.950 1.00 95.56 83 ILE A N 1
ATOM 653 C CA . ILE A 1 83 ? -14.853 -8.600 19.785 1.00 95.56 83 ILE A CA 1
ATOM 654 C C . ILE A 1 83 ? -14.540 -8.734 21.287 1.00 95.56 83 ILE A C 1
ATOM 656 O O . ILE A 1 83 ? -15.453 -8.757 22.103 1.00 95.56 83 ILE A O 1
ATOM 660 N N . ARG A 1 84 ? -13.258 -8.833 21.666 1.00 96.19 84 ARG A N 1
ATOM 661 C CA . ARG A 1 84 ? -12.790 -8.880 23.063 1.00 96.19 84 ARG A CA 1
ATOM 662 C C . ARG A 1 84 ? -12.359 -7.500 23.582 1.00 96.19 84 ARG A C 1
ATOM 664 O O . ARG A 1 84 ? -11.782 -7.414 24.660 1.00 96.19 84 ARG A O 1
ATOM 671 N N . GLY A 1 85 ? -12.575 -6.434 22.809 1.00 95.31 85 GLY A N 1
ATOM 672 C CA . GLY A 1 85 ? -12.209 -5.061 23.161 1.00 95.31 85 GLY A CA 1
ATOM 673 C C . GLY A 1 85 ? -10.726 -4.709 22.985 1.00 95.31 85 GLY A C 1
ATOM 674 O O . GLY A 1 85 ? -10.331 -3.592 23.317 1.00 95.31 85 GLY A O 1
ATOM 675 N N . ARG A 1 86 ? -9.888 -5.611 22.447 1.00 95.00 86 ARG A N 1
ATOM 676 C CA . ARG A 1 86 ? -8.478 -5.305 22.148 1.00 95.00 86 ARG A CA 1
ATOM 677 C C . ARG A 1 86 ? -8.413 -4.312 20.993 1.00 95.00 86 ARG A C 1
ATOM 679 O O . ARG A 1 86 ? -8.948 -4.594 19.920 1.00 95.00 86 ARG A O 1
ATOM 686 N N . LYS A 1 87 ? -7.714 -3.199 21.216 1.00 96.00 87 LYS A N 1
ATOM 687 C CA . LYS A 1 87 ? -7.478 -2.147 20.224 1.00 96.00 87 LYS A CA 1
ATOM 688 C C . LYS A 1 87 ? -6.100 -2.291 19.587 1.00 96.00 87 LYS A C 1
ATOM 690 O O . LYS A 1 87 ? -5.141 -2.610 20.286 1.00 96.00 87 LYS A O 1
ATOM 695 N N . ILE A 1 88 ? -6.021 -2.040 18.286 1.00 94.69 88 ILE A N 1
ATOM 696 C CA . ILE A 1 88 ? -4.790 -2.052 17.490 1.00 94.69 88 ILE A CA 1
ATOM 697 C C . ILE A 1 88 ? -4.767 -0.773 16.651 1.00 94.69 88 ILE A C 1
ATOM 699 O O . ILE A 1 88 ? -5.789 -0.402 16.072 1.00 94.69 88 ILE A O 1
ATOM 703 N N . ASN A 1 89 ? -3.620 -0.095 16.600 1.00 94.38 89 ASN A N 1
ATOM 704 C CA . ASN A 1 89 ? -3.427 1.068 15.734 1.00 94.38 89 ASN A CA 1
ATOM 705 C C . ASN A 1 89 ? -3.051 0.578 14.333 1.00 94.38 89 ASN A C 1
ATOM 707 O O . ASN A 1 89 ? -1.951 0.067 14.127 1.00 94.38 89 ASN A O 1
ATOM 711 N N . THR A 1 90 ? -3.960 0.748 13.384 1.00 95.50 90 THR A N 1
ATOM 712 C CA . THR A 1 90 ? -3.876 0.188 12.030 1.00 95.50 90 THR A CA 1
ATOM 713 C C . THR A 1 90 ? -3.797 1.306 10.993 1.00 95.50 90 THR A C 1
ATOM 715 O O . THR A 1 90 ? -3.961 2.484 11.322 1.00 95.50 90 THR A O 1
ATOM 718 N N . ASN A 1 91 ? -3.551 0.968 9.727 1.00 95.94 91 ASN A N 1
ATOM 719 C CA . ASN A 1 91 ? -3.717 1.910 8.621 1.00 95.94 91 ASN A CA 1
ATOM 720 C C . ASN A 1 91 ? -4.431 1.228 7.453 1.00 95.94 91 ASN A C 1
ATOM 722 O O . ASN A 1 91 ? -4.359 0.006 7.320 1.00 95.94 91 ASN A O 1
ATOM 726 N N . GLN A 1 92 ? -5.123 2.031 6.648 1.00 88.81 92 GLN A N 1
ATOM 727 C CA . GLN A 1 92 ? -5.768 1.644 5.391 1.00 88.81 92 GLN A CA 1
ATOM 728 C C . GLN A 1 92 ? -5.564 2.741 4.347 1.00 88.81 92 GLN A C 1
ATOM 730 O O . GLN A 1 92 ? -5.336 3.902 4.765 1.00 88.81 92 GLN A O 1
#

Foldseek 3Di:
DPDDDDDDDDDDDQDDDDDDRCCVVVLVPDPDWDWPWDFCCDDFDFDDDPPDDDPRHGPTDGDPGRDDDDDDDDKDWDWDQDPVRDIDTGID

Organism: Papaver nudicaule (NCBI:txid74823)

Radius of gyration: 17.72 Å; Cα contacts (8 Å, |Δi|>4): 94; chains: 1; bounding box: 39×27×47 Å